Protein AF-A0A8D0F2Q9-F1 (afdb_monomer_lite)

Foldseek 3Di:
DVLVVQQVCCVVVVDVDHRAADDCVQQWDADPNDTEGDPPDPDDDDDPVVVCVNCVVHNHDDDHDDDDPDPPPDPDPDDDDDDDDDDD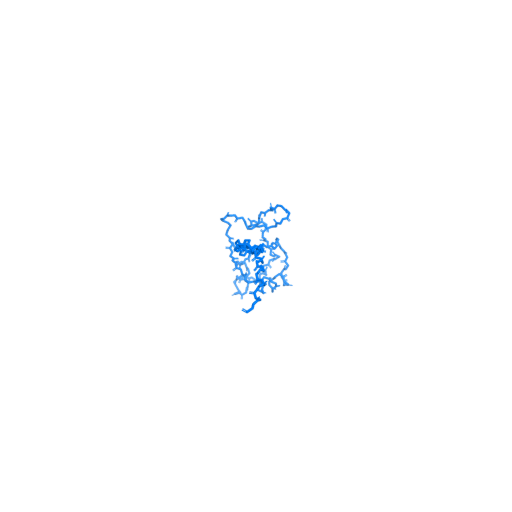DDD

InterPro domains:
  IPR006615 Peptidase C19, ubiquitin-specific peptidase, DUSP domain [PF06337] (1-66)
  IPR006615 Peptidase C19, ubiquitin-specific peptidase, DUSP domain [PS51283] (1-70)
  IPR006615 Peptidase C19, ubiquitin-specific peptidase, DUSP domain [SM00695] (1-73)
  IPR035927 DUSP-like superfamily [G3DSA:3.30.2230.10] (1-86)
  IPR035927 DUSP-like superfamily [SSF143791] (1-67)

pLDDT: mean 82.35, std 18.38, range [40.91, 97.5]

Sequence (91 aa):
MQWFREWEGFVKGKDSDPPGPIDNAKIAVTKCGNAVLRQGADSGQISEGTWNFLQSIYGGGPEIVLRPPVPPVEPDILQTEEKIELETHGL

Organism: NCBI:txid311401

Secondary structure (DSSP, 8-state):
-HHHHHHHHHHTTS-SSPP-SEE-TTTEEEETTEEEEPTT-S-----HHHHHHHHHHH-EE-----PPPPPP-------------------

Structure (mmCIF, N/CA/C/O backbone):
data_AF-A0A8D0F2Q9-F1
#
_entry.id   AF-A0A8D0F2Q9-F1
#
loop_
_atom_site.group_PDB
_atom_site.id
_atom_site.type_symbol
_atom_site.label_atom_id
_atom_site.label_alt_id
_atom_site.label_comp_id
_atom_site.label_asym_id
_atom_site.label_entity_id
_atom_site.label_seq_id
_atom_site.pdbx_PDB_ins_code
_atom_site.Cartn_x
_atom_site.Cartn_y
_atom_site.Cartn_z
_atom_site.occupancy
_atom_site.B_iso_or_equiv
_atom_site.auth_seq_id
_atom_site.auth_comp_id
_atom_site.auth_asym_id
_atom_site.auth_atom_id
_atom_site.pdbx_PDB_model_num
ATOM 1 N N . MET A 1 1 ? -1.323 8.069 -2.340 1.00 88.44 1 MET A N 1
ATOM 2 C CA . MET A 1 1 ? -1.462 7.228 -1.140 1.00 88.44 1 MET A CA 1
ATOM 3 C C . MET A 1 1 ? -2.935 7.082 -0.779 1.00 88.44 1 MET A C 1
ATOM 5 O O . MET A 1 1 ? -3.333 7.458 0.312 1.00 88.44 1 MET A O 1
ATOM 9 N N . GLN A 1 2 ? -3.771 6.582 -1.696 1.00 91.00 2 GLN A N 1
ATOM 10 C CA . GLN A 1 2 ? -5.220 6.496 -1.465 1.00 91.00 2 GLN A CA 1
ATOM 11 C C . GLN A 1 2 ? -5.554 5.439 -0.406 1.00 91.00 2 GLN A C 1
ATOM 13 O O . GLN A 1 2 ? -6.048 5.786 0.661 1.00 91.00 2 GLN A O 1
ATOM 18 N N . TRP A 1 3 ? -5.178 4.185 -0.670 1.00 94.75 3 TRP A N 1
ATOM 19 C CA . TRP A 1 3 ? -5.461 3.047 0.208 1.00 94.75 3 TRP A CA 1
ATOM 20 C C . TRP A 1 3 ? -4.995 3.276 1.652 1.00 94.75 3 TRP A C 1
ATOM 22 O O . TRP A 1 3 ? -5.716 3.012 2.606 1.00 94.75 3 TRP A O 1
ATOM 32 N N . PHE A 1 4 ? -3.804 3.858 1.825 1.00 94.00 4 PHE A N 1
ATOM 33 C CA . PHE A 1 4 ? -3.270 4.150 3.155 1.00 94.00 4 PHE A CA 1
ATOM 34 C C . PHE A 1 4 ? -4.103 5.186 3.927 1.00 94.00 4 PHE A C 1
ATOM 36 O O . PHE A 1 4 ? -4.226 5.081 5.142 1.00 94.00 4 PHE A O 1
ATOM 43 N N . ARG A 1 5 ? -4.691 6.181 3.246 1.00 94.50 5 ARG A N 1
ATOM 44 C CA . ARG A 1 5 ? -5.566 7.176 3.892 1.00 94.50 5 ARG A CA 1
ATOM 45 C C . ARG A 1 5 ? -6.895 6.560 4.321 1.00 94.50 5 ARG A C 1
ATOM 47 O O . ARG A 1 5 ? -7.387 6.905 5.387 1.00 94.50 5 ARG A O 1
ATOM 54 N N . GLU A 1 6 ? -7.440 5.651 3.517 1.00 95.50 6 GLU A N 1
ATOM 55 C CA . GLU A 1 6 ? -8.646 4.883 3.859 1.00 95.50 6 GLU A CA 1
ATOM 56 C C . GLU A 1 6 ? -8.380 3.983 5.073 1.00 95.50 6 GLU A C 1
ATOM 58 O O . GLU A 1 6 ? -9.124 4.016 6.051 1.00 95.50 6 GLU A O 1
ATOM 63 N N . TRP A 1 7 ? -7.249 3.269 5.074 1.00 96.00 7 TRP A N 1
ATOM 64 C CA . TRP A 1 7 ? -6.792 2.498 6.230 1.00 96.00 7 TRP A CA 1
ATOM 65 C C . TRP A 1 7 ? -6.653 3.367 7.482 1.00 96.00 7 TRP A C 1
ATOM 67 O O . TRP A 1 7 ? -7.158 3.009 8.544 1.00 96.00 7 TRP A O 1
ATOM 77 N N . GLU A 1 8 ? -5.997 4.522 7.360 1.00 95.69 8 GLU A N 1
ATOM 78 C CA . GLU A 1 8 ? -5.793 5.447 8.472 1.00 95.69 8 GLU A CA 1
ATOM 79 C C . GLU A 1 8 ? -7.126 5.984 9.026 1.00 95.69 8 GLU A C 1
ATOM 81 O O . GLU A 1 8 ? -7.269 6.155 10.239 1.00 95.69 8 GLU A O 1
ATOM 86 N N . GLY A 1 9 ? -8.104 6.242 8.157 1.00 97.06 9 GLY A N 1
ATOM 87 C CA . GLY A 1 9 ? -9.457 6.644 8.534 1.00 97.06 9 GLY A CA 1
ATOM 88 C C . GLY A 1 9 ? -10.190 5.560 9.322 1.00 97.06 9 GLY A C 1
ATOM 89 O O . GLY A 1 9 ? -10.697 5.838 10.414 1.00 97.06 9 GLY A O 1
ATOM 90 N N . PHE A 1 10 ? -10.143 4.319 8.834 1.00 97.31 10 PHE A N 1
ATOM 91 C CA . PHE A 1 10 ? -10.726 3.152 9.494 1.00 97.31 10 PHE A CA 1
ATOM 92 C C . PHE A 1 10 ? -10.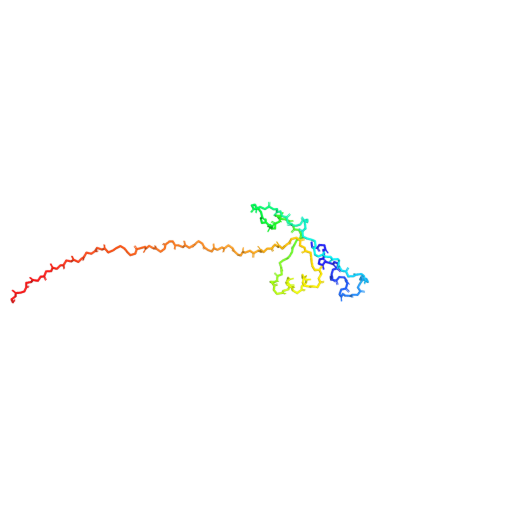122 2.901 10.882 1.00 97.31 10 PHE A C 1
ATOM 94 O O . PHE A 1 10 ? -10.842 2.851 11.879 1.00 97.31 10 PHE A O 1
ATOM 101 N N . VAL A 1 11 ? -8.790 2.827 10.998 1.00 96.25 11 VAL A N 1
ATOM 102 C CA . VAL A 1 11 ? -8.136 2.554 12.296 1.00 96.25 11 VAL A CA 1
ATOM 103 C C . VAL A 1 11 ? -8.317 3.689 13.308 1.00 96.25 11 VAL A C 1
ATOM 105 O O . VAL A 1 11 ? -8.201 3.463 14.511 1.00 96.25 11 VAL A O 1
ATOM 108 N N . LYS A 1 12 ? -8.611 4.910 12.842 1.00 97.00 12 LYS A N 1
ATOM 109 C CA . LYS A 1 12 ? -8.940 6.064 13.694 1.00 97.00 12 LYS A CA 1
ATOM 110 C C . LYS A 1 12 ? -10.437 6.186 13.999 1.00 97.00 12 LYS A C 1
ATOM 112 O O . LYS A 1 12 ? -10.820 7.136 14.678 1.00 97.00 12 LYS A O 1
ATOM 117 N N . GLY A 1 13 ? -11.273 5.276 13.498 1.00 95.62 13 GLY A N 1
ATOM 118 C CA . GLY A 1 13 ? -12.725 5.301 13.684 1.00 95.62 13 GLY A CA 1
ATOM 119 C C . GLY A 1 13 ? -13.433 6.453 12.964 1.00 95.62 13 GLY A C 1
ATOM 120 O O . GLY A 1 13 ? -14.545 6.809 13.343 1.00 95.62 13 GLY A O 1
ATOM 121 N N . LYS A 1 14 ? -12.790 7.070 11.962 1.00 96.88 14 LYS A N 1
ATOM 122 C CA . LYS A 1 14 ? -13.424 8.084 11.102 1.00 96.88 14 LYS A CA 1
ATOM 123 C C . LYS A 1 14 ? -14.344 7.437 10.075 1.00 96.88 14 LYS A C 1
ATOM 125 O O . LYS A 1 14 ? -15.419 7.963 9.808 1.00 96.88 14 LYS A O 1
ATOM 130 N N . ASP A 1 15 ? -13.907 6.301 9.547 1.00 94.88 15 ASP A N 1
ATOM 131 C CA . ASP A 1 15 ? -14.625 5.493 8.572 1.00 94.88 15 ASP A CA 1
ATOM 132 C C . ASP A 1 15 ? -15.012 4.160 9.224 1.00 94.88 15 ASP A C 1
ATOM 134 O O . ASP A 1 15 ? -14.247 3.601 10.012 1.00 94.88 15 ASP A O 1
ATOM 138 N N . SER A 1 16 ? -16.226 3.676 8.947 1.00 91.69 16 SER A N 1
ATOM 139 C CA . SER A 1 16 ? -16.730 2.416 9.523 1.00 91.69 16 SER A CA 1
ATOM 140 C C . SER A 1 16 ? -16.287 1.188 8.730 1.00 91.69 16 SER A C 1
ATOM 142 O O . SER A 1 16 ? -16.156 0.105 9.298 1.00 91.69 16 SER A O 1
ATOM 144 N N . ASP A 1 17 ? -16.045 1.363 7.433 1.00 95.19 17 ASP A N 1
ATOM 145 C CA . ASP A 1 17 ? -15.653 0.281 6.540 1.00 95.19 17 ASP A CA 1
ATOM 146 C C . ASP A 1 17 ? -14.125 0.125 6.519 1.00 95.19 17 ASP A C 1
ATOM 148 O O . ASP A 1 17 ? -13.406 1.128 6.444 1.00 95.19 17 ASP A O 1
ATOM 152 N N . PRO A 1 18 ? -13.598 -1.112 6.576 1.00 94.88 18 PRO A N 1
ATOM 153 C CA . PRO A 1 18 ? -12.171 -1.343 6.416 1.00 94.88 18 PRO A CA 1
ATOM 154 C C . PRO A 1 18 ? -11.717 -0.962 5.001 1.00 94.88 18 PRO A C 1
ATOM 156 O O . PRO A 1 18 ? -12.501 -1.073 4.050 1.00 94.88 18 PRO A O 1
ATOM 159 N N . PRO A 1 19 ? -10.439 -0.580 4.817 1.00 93.19 19 PRO A N 1
ATOM 160 C CA . PRO A 1 19 ? -9.891 -0.463 3.475 1.00 93.19 19 PRO A CA 1
ATOM 161 C C . PRO A 1 19 ? -9.992 -1.842 2.808 1.00 93.19 19 PRO A C 1
ATOM 163 O O . PRO A 1 19 ? -9.730 -2.870 3.438 1.00 93.19 19 PRO A O 1
ATOM 166 N N . GLY A 1 20 ? -10.402 -1.882 1.541 1.00 95.19 20 GLY A N 1
ATOM 167 C CA . GLY A 1 20 ? -10.406 -3.124 0.766 1.00 95.19 20 GLY A CA 1
ATOM 168 C C . GLY A 1 20 ? -8.987 -3.685 0.563 1.00 95.19 20 GLY A C 1
ATOM 169 O O . GLY A 1 20 ? -8.037 -3.267 1.230 1.00 95.19 20 GLY A O 1
ATOM 170 N N . PRO A 1 21 ? -8.784 -4.606 -0.390 1.00 97.12 21 PRO A N 1
ATOM 171 C CA . PRO A 1 21 ? -7.442 -5.075 -0.724 1.00 97.12 21 PRO A CA 1
ATOM 172 C C . PRO A 1 21 ? -6.499 -3.934 -1.121 1.00 97.12 21 PRO A C 1
ATOM 174 O O . PRO A 1 21 ? -6.937 -2.943 -1.708 1.00 97.12 21 PRO A O 1
ATOM 177 N N . ILE A 1 22 ? -5.203 -4.075 -0.823 1.00 96.62 22 ILE A N 1
ATOM 178 C CA . ILE A 1 22 ? -4.191 -3.082 -1.210 1.00 96.62 22 ILE A CA 1
ATOM 179 C C . ILE A 1 22 ? -4.191 -2.941 -2.737 1.00 96.62 22 ILE A C 1
ATOM 181 O O . ILE A 1 22 ? -3.935 -3.914 -3.445 1.00 96.62 22 ILE A O 1
ATOM 185 N N . ASP A 1 23 ? -4.444 -1.732 -3.244 1.00 93.62 23 ASP A N 1
ATOM 186 C CA . ASP A 1 23 ? -4.409 -1.424 -4.679 1.00 93.62 23 ASP A CA 1
ATOM 187 C C . ASP A 1 23 ? -3.235 -0.496 -5.014 1.00 93.62 23 ASP A C 1
ATOM 189 O O . ASP A 1 23 ? -3.277 0.720 -4.797 1.00 93.62 23 ASP A O 1
ATOM 193 N N . ASN A 1 24 ? -2.191 -1.084 -5.600 1.00 94.62 24 ASN A N 1
ATOM 194 C CA . ASN A 1 24 ? -1.027 -0.358 -6.098 1.00 94.62 24 ASN A CA 1
ATOM 195 C C . ASN A 1 24 ? -1.053 -0.147 -7.622 1.00 94.62 24 ASN A C 1
ATOM 197 O O . ASN A 1 24 ? -0.081 0.369 -8.178 1.00 94.62 24 ASN A O 1
ATOM 201 N N . ALA A 1 25 ? -2.134 -0.488 -8.332 1.00 90.62 25 ALA A N 1
ATOM 202 C CA . ALA A 1 25 ? -2.184 -0.422 -9.796 1.00 90.62 25 ALA A CA 1
ATOM 203 C C . ALA A 1 25 ? -1.944 0.998 -10.338 1.00 90.62 25 ALA A C 1
ATOM 205 O O . ALA A 1 25 ? -1.326 1.180 -11.387 1.00 90.62 25 ALA A O 1
ATOM 206 N N . LYS A 1 26 ? -2.381 2.027 -9.599 1.00 88.62 26 LYS A N 1
ATOM 207 C CA . LYS A 1 26 ? -2.194 3.440 -9.981 1.00 88.62 26 LYS A CA 1
ATOM 208 C C . LYS A 1 26 ? -0.755 3.933 -9.802 1.00 88.62 26 LYS A C 1
ATOM 210 O O . LYS A 1 26 ? -0.353 4.876 -10.485 1.00 88.62 26 LYS A O 1
ATOM 215 N N . ILE A 1 27 ? 0.005 3.314 -8.896 1.00 92.31 27 ILE A N 1
ATOM 216 C CA . ILE A 1 27 ? 1.384 3.709 -8.572 1.00 92.31 27 ILE A CA 1
ATOM 217 C C . ILE A 1 27 ? 2.430 2.761 -9.164 1.00 92.31 27 ILE A C 1
ATOM 219 O O . ILE A 1 27 ? 3.606 3.104 -9.184 1.00 92.31 27 ILE A O 1
ATOM 223 N N . ALA A 1 28 ? 2.022 1.602 -9.675 1.00 93.12 28 ALA A N 1
ATOM 224 C CA . ALA A 1 28 ? 2.895 0.658 -10.350 1.00 93.12 28 ALA A CA 1
ATOM 225 C C . ALA A 1 28 ? 3.015 0.963 -11.851 1.00 93.12 28 ALA A C 1
ATOM 227 O O . ALA A 1 28 ? 2.081 1.429 -12.512 1.00 93.12 28 ALA A O 1
ATOM 228 N N . VAL A 1 29 ? 4.176 0.642 -12.410 1.00 92.50 29 VAL A N 1
ATOM 229 C CA . VAL A 1 29 ? 4.370 0.395 -13.840 1.00 92.50 29 VAL A CA 1
ATOM 230 C C . VAL A 1 29 ? 5.093 -0.935 -14.006 1.00 92.50 29 VAL A C 1
ATOM 232 O O . VAL A 1 29 ? 5.987 -1.268 -13.231 1.00 92.50 29 VAL A O 1
ATOM 235 N N . THR A 1 30 ? 4.710 -1.717 -15.009 1.00 91.75 30 THR A N 1
ATOM 236 C CA . THR A 1 30 ? 5.378 -2.989 -15.298 1.00 91.75 30 THR A CA 1
ATOM 237 C C . THR A 1 30 ? 6.604 -2.733 -16.167 1.00 91.75 30 THR A C 1
ATOM 239 O O . THR A 1 30 ? 6.487 -2.211 -17.275 1.00 91.75 30 THR A O 1
ATOM 242 N N . LYS A 1 31 ? 7.787 -3.124 -15.688 1.00 87.50 31 LYS A N 1
ATOM 243 C CA . LYS A 1 31 ? 9.054 -3.060 -16.425 1.00 87.50 31 LYS A CA 1
ATOM 244 C C . LYS A 1 31 ? 9.714 -4.436 -16.416 1.00 87.50 31 LYS A C 1
ATOM 246 O O . LYS A 1 31 ? 10.030 -4.966 -15.355 1.00 87.50 31 LYS A O 1
ATOM 251 N N . CYS A 1 32 ? 9.910 -5.022 -17.597 1.00 85.19 32 CYS A N 1
ATOM 252 C CA . CYS A 1 32 ? 10.499 -6.360 -17.758 1.00 85.19 32 CYS A CA 1
ATOM 253 C C . CYS A 1 32 ? 9.829 -7.434 -16.872 1.00 85.19 32 CYS A C 1
ATOM 255 O O . CYS A 1 32 ? 10.516 -8.214 -16.221 1.00 85.19 32 CYS A O 1
ATOM 257 N N . GLY A 1 33 ? 8.494 -7.424 -16.785 1.00 83.69 33 GLY A N 1
ATOM 258 C CA . GLY A 1 33 ? 7.727 -8.375 -15.966 1.00 83.69 33 GLY A CA 1
ATOM 259 C C . GLY A 1 33 ? 7.688 -8.077 -14.462 1.00 83.69 33 GLY A C 1
ATOM 260 O O . GLY A 1 33 ? 6.971 -8.759 -13.743 1.00 83.69 33 GLY A O 1
ATOM 261 N N . ASN A 1 34 ? 8.389 -7.042 -13.987 1.00 86.50 34 ASN A N 1
ATOM 262 C CA . ASN A 1 34 ? 8.397 -6.640 -12.580 1.00 86.50 34 ASN A CA 1
ATOM 263 C C . ASN A 1 34 ? 7.601 -5.347 -12.376 1.00 86.50 34 ASN A C 1
ATOM 265 O O . ASN A 1 34 ? 7.699 -4.420 -13.185 1.00 86.50 34 ASN A O 1
ATOM 269 N N . ALA A 1 35 ? 6.833 -5.264 -11.291 1.00 90.81 35 ALA A N 1
ATOM 270 C CA . ALA A 1 35 ? 6.199 -4.017 -10.883 1.00 90.81 35 ALA A CA 1
ATOM 271 C C . ALA A 1 35 ? 7.250 -3.085 -10.263 1.00 90.81 35 ALA A C 1
ATOM 273 O O . ALA A 1 35 ? 7.943 -3.444 -9.314 1.00 90.81 35 ALA A O 1
ATOM 274 N N . VAL A 1 36 ? 7.378 -1.882 -10.815 1.00 92.44 36 VAL A N 1
ATOM 275 C CA . VAL A 1 36 ? 8.244 -0.823 -10.289 1.00 92.44 36 VAL A CA 1
ATOM 276 C C . VAL A 1 36 ? 7.419 0.427 -10.013 1.00 92.44 36 VAL A C 1
ATOM 278 O O . VAL A 1 36 ? 6.355 0.628 -10.600 1.00 92.44 36 VAL A O 1
ATOM 281 N N . LEU A 1 37 ? 7.903 1.277 -9.111 1.00 92.50 37 LEU A N 1
ATOM 282 C CA . LEU A 1 37 ? 7.207 2.507 -8.759 1.00 92.50 37 LEU A CA 1
ATOM 283 C C . LEU A 1 37 ? 7.181 3.478 -9.948 1.00 92.50 37 LEU A C 1
ATOM 285 O O . LEU A 1 37 ? 8.213 3.775 -10.554 1.00 92.50 37 LEU A O 1
ATOM 289 N N . ARG A 1 38 ? 5.999 4.004 -10.267 1.00 93.06 38 ARG A N 1
ATOM 290 C CA . ARG A 1 38 ? 5.818 5.070 -11.252 1.00 93.06 38 ARG A CA 1
ATOM 291 C C . ARG A 1 38 ? 6.462 6.355 -10.735 1.00 93.06 38 ARG A C 1
ATOM 293 O O . ARG A 1 38 ? 6.194 6.792 -9.618 1.00 93.06 38 ARG A O 1
ATOM 300 N N . GLN A 1 39 ? 7.265 6.999 -11.576 1.00 90.50 39 GLN A N 1
ATOM 301 C CA . GLN A 1 39 ? 7.863 8.289 -11.245 1.00 90.50 39 GLN A CA 1
ATOM 302 C C . GLN A 1 39 ? 6.776 9.332 -10.936 1.00 90.50 39 GLN A C 1
ATOM 304 O O . GLN A 1 39 ? 5.805 9.461 -11.679 1.00 90.50 39 GLN A O 1
ATOM 309 N N . GLY A 1 40 ? 6.937 10.059 -9.827 1.00 90.25 40 GLY A N 1
ATOM 310 C CA . GLY A 1 40 ? 5.973 11.070 -9.382 1.00 90.25 40 GLY A CA 1
ATOM 311 C C . GLY A 1 40 ? 4.662 10.506 -8.822 1.00 90.25 40 GLY A C 1
ATOM 312 O O . GLY A 1 40 ? 3.728 11.272 -8.596 1.00 90.25 40 GLY A O 1
ATOM 313 N N . ALA A 1 41 ? 4.562 9.191 -8.597 1.00 91.81 41 ALA A N 1
ATOM 314 C CA . ALA A 1 41 ? 3.405 8.613 -7.928 1.00 91.81 41 ALA A CA 1
ATOM 315 C C . ALA A 1 41 ? 3.264 9.144 -6.498 1.00 91.81 41 ALA A C 1
ATOM 317 O O . ALA A 1 41 ? 4.229 9.149 -5.732 1.00 91.81 41 ALA A O 1
ATOM 318 N N . ASP A 1 42 ? 2.033 9.493 -6.118 1.00 92.62 42 ASP A N 1
ATOM 319 C CA . ASP A 1 42 ? 1.665 9.732 -4.723 1.00 92.62 42 ASP A CA 1
ATOM 320 C C . ASP A 1 42 ? 1.736 8.392 -3.972 1.00 92.62 42 ASP A C 1
ATOM 322 O O . ASP A 1 42 ? 0.778 7.614 -3.935 1.00 92.62 42 ASP A O 1
ATOM 326 N N . SER A 1 43 ? 2.913 8.103 -3.430 1.00 91.81 43 SER A N 1
ATOM 327 C CA . SER A 1 43 ? 3.281 6.865 -2.751 1.00 91.81 43 SER A CA 1
ATOM 328 C C . SER A 1 43 ? 4.187 7.185 -1.560 1.00 91.81 43 SER A C 1
ATOM 330 O O . SER A 1 43 ? 4.749 8.275 -1.470 1.00 91.81 43 SER A O 1
ATOM 332 N N . GLY A 1 44 ? 4.328 6.245 -0.634 1.00 91.06 44 GLY A N 1
ATOM 333 C CA . GLY A 1 44 ? 5.227 6.361 0.504 1.00 91.06 44 GLY A CA 1
ATOM 334 C C . GLY A 1 44 ? 5.814 5.003 0.823 1.00 91.06 44 GLY A C 1
ATOM 335 O O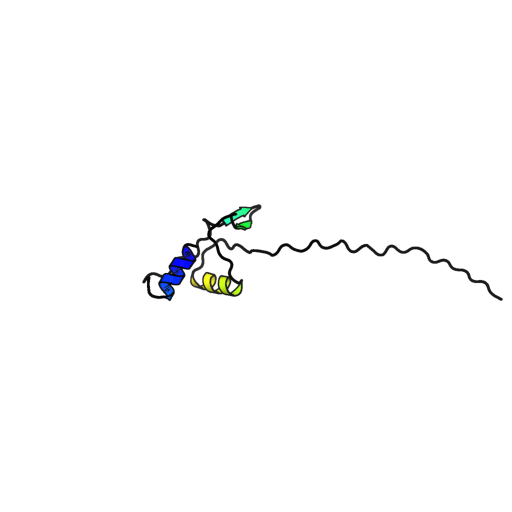 . GLY A 1 44 ? 5.173 3.970 0.628 1.00 91.06 44 GLY A O 1
ATOM 336 N N . GLN A 1 45 ? 7.063 5.026 1.264 1.00 92.06 45 GLN A N 1
ATOM 337 C CA . GLN A 1 45 ? 7.812 3.824 1.570 1.00 92.06 45 GLN A CA 1
ATOM 338 C C . GLN A 1 45 ? 7.476 3.343 2.978 1.00 92.06 45 GLN A C 1
ATOM 340 O O . GLN A 1 45 ? 7.416 4.129 3.923 1.00 92.06 45 GLN A O 1
ATOM 345 N N . ILE A 1 46 ? 7.301 2.035 3.108 1.00 91.94 46 ILE A N 1
ATOM 346 C CA . ILE A 1 46 ? 7.159 1.350 4.387 1.00 91.94 46 ILE A CA 1
ATOM 347 C C . ILE A 1 46 ? 8.202 0.240 4.480 1.00 91.94 46 ILE A C 1
ATOM 349 O O . ILE A 1 46 ? 8.781 -0.168 3.472 1.00 91.94 46 ILE A O 1
ATOM 353 N N . SER A 1 47 ? 8.464 -0.223 5.700 1.00 93.12 47 SER A N 1
ATOM 354 C CA . SER A 1 47 ? 9.333 -1.379 5.906 1.00 93.12 47 SER A CA 1
ATOM 355 C C . SER A 1 47 ? 8.687 -2.656 5.362 1.00 93.12 47 SER A C 1
ATOM 357 O O . SER A 1 47 ? 7.460 -2.761 5.305 1.00 93.12 47 SER A O 1
ATOM 359 N N . GLU A 1 48 ? 9.511 -3.648 5.031 1.00 93.75 48 GLU A N 1
ATOM 360 C CA . GLU A 1 48 ? 9.050 -4.983 4.633 1.00 93.75 48 GLU A CA 1
ATOM 361 C C . GLU A 1 48 ? 8.139 -5.615 5.699 1.00 93.75 48 GLU A C 1
ATOM 363 O O . GLU A 1 48 ? 7.079 -6.143 5.377 1.00 93.75 48 GLU A O 1
ATOM 368 N N . GLY A 1 49 ? 8.487 -5.488 6.985 1.00 95.94 49 GLY A N 1
ATOM 369 C CA . GLY A 1 49 ? 7.654 -6.000 8.077 1.00 95.94 49 GLY A CA 1
ATOM 370 C C . GLY A 1 49 ? 6.264 -5.357 8.115 1.00 95.94 49 GLY A C 1
ATOM 371 O O . GLY A 1 49 ? 5.263 -6.048 8.296 1.00 95.94 49 GLY A O 1
ATOM 372 N N . THR A 1 50 ? 6.183 -4.042 7.889 1.00 95.19 50 THR A N 1
ATOM 373 C CA . THR A 1 50 ? 4.902 -3.321 7.803 1.00 95.19 50 THR A CA 1
ATOM 374 C C . THR A 1 50 ? 4.098 -3.748 6.579 1.00 95.19 50 THR A C 1
ATOM 376 O O . THR A 1 50 ? 2.887 -3.931 6.683 1.00 95.19 50 THR A O 1
ATOM 379 N N . TRP A 1 51 ? 4.759 -3.921 5.433 1.00 94.50 51 TRP A N 1
ATOM 380 C CA . TRP A 1 51 ? 4.122 -4.406 4.213 1.00 94.50 51 TRP A CA 1
ATOM 381 C C . TRP A 1 51 ? 3.518 -5.797 4.414 1.00 94.50 51 TRP A C 1
ATOM 383 O O . TRP A 1 51 ? 2.318 -5.965 4.212 1.00 94.50 51 TRP A O 1
ATOM 393 N N . ASN A 1 52 ? 4.308 -6.750 4.913 1.00 95.94 52 ASN A N 1
ATOM 394 C CA . ASN A 1 52 ? 3.860 -8.116 5.181 1.00 95.94 52 ASN A CA 1
ATOM 395 C C . ASN A 1 52 ? 2.686 -8.148 6.164 1.00 95.94 52 ASN A C 1
ATOM 397 O O . ASN A 1 52 ? 1.723 -8.881 5.952 1.00 95.94 52 ASN A O 1
ATOM 401 N N . PHE A 1 53 ? 2.726 -7.320 7.213 1.00 96.25 53 PHE A N 1
ATOM 402 C CA . PHE A 1 53 ? 1.619 -7.205 8.158 1.00 96.25 53 PHE A CA 1
ATOM 403 C C . PHE A 1 53 ? 0.328 -6.744 7.466 1.00 96.25 53 PHE A C 1
ATOM 405 O O . PHE A 1 53 ? -0.690 -7.430 7.553 1.00 96.25 53 PHE A O 1
ATOM 412 N N . LEU A 1 54 ? 0.366 -5.626 6.734 1.00 95.94 54 LEU A N 1
ATOM 413 C CA . LEU A 1 54 ? -0.814 -5.085 6.052 1.00 95.94 54 LEU A CA 1
ATOM 414 C C . LEU A 1 54 ? -1.329 -6.041 4.967 1.00 95.94 54 LEU A C 1
ATOM 416 O O . LEU A 1 54 ? -2.528 -6.303 4.896 1.00 95.94 54 LEU A O 1
ATOM 420 N N . GLN A 1 55 ? -0.434 -6.612 4.162 1.00 95.88 55 GLN A N 1
ATOM 421 C CA . GLN A 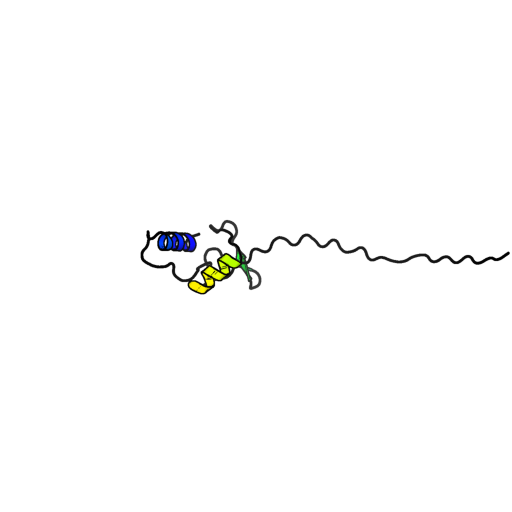1 55 ? -0.791 -7.554 3.106 1.00 95.88 55 GLN A CA 1
ATOM 422 C C . GLN A 1 55 ? -1.370 -8.859 3.669 1.00 95.88 55 GLN A C 1
ATOM 424 O O . GLN A 1 55 ? -2.279 -9.419 3.065 1.00 95.88 55 GLN A O 1
ATOM 429 N N . SER A 1 56 ? -0.919 -9.329 4.837 1.00 97.50 56 SER A N 1
ATOM 430 C CA . SER A 1 56 ? -1.480 -10.536 5.466 1.00 97.50 56 SER A CA 1
ATOM 431 C C . SER A 1 56 ? -2.939 -10.373 5.907 1.00 97.50 56 SER A C 1
ATOM 433 O O . SER A 1 56 ? -3.680 -11.352 5.943 1.00 97.50 56 SER A O 1
ATOM 435 N N . ILE A 1 57 ? -3.354 -9.140 6.218 1.00 97.00 57 ILE A N 1
ATOM 436 C CA . ILE A 1 57 ? -4.712 -8.811 6.668 1.00 97.00 57 ILE A CA 1
ATOM 437 C C . ILE A 1 57 ? -5.608 -8.484 5.474 1.00 97.00 57 ILE A C 1
ATOM 439 O O . ILE A 1 57 ? -6.715 -9.004 5.369 1.00 97.00 57 ILE A O 1
ATOM 443 N N . TYR A 1 58 ? -5.136 -7.606 4.586 1.00 96.50 58 TYR A N 1
ATOM 444 C CA . TYR A 1 58 ? -5.962 -7.017 3.529 1.00 96.50 58 TYR A CA 1
ATOM 445 C C . TYR A 1 58 ? -5.727 -7.650 2.149 1.00 96.50 58 TYR A C 1
ATOM 447 O O . TYR A 1 58 ? -6.575 -7.539 1.267 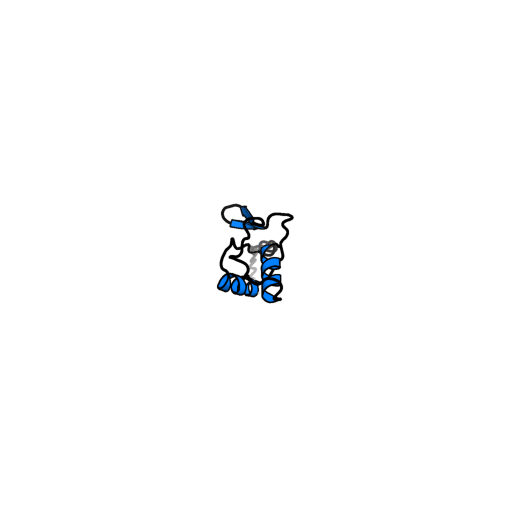1.00 96.50 58 TYR A O 1
ATOM 455 N N . GLY A 1 59 ? -4.604 -8.338 1.936 1.00 96.06 59 GLY A N 1
ATOM 456 C CA . GLY A 1 59 ? -4.219 -8.872 0.629 1.00 96.06 59 GLY A CA 1
ATOM 457 C C . GLY A 1 59 ? -3.963 -7.775 -0.410 1.00 96.06 59 GLY A C 1
ATOM 458 O O . GLY A 1 59 ? -3.654 -6.631 -0.076 1.00 96.06 59 GLY A O 1
ATOM 459 N N . GLY A 1 60 ? -4.107 -8.124 -1.690 1.00 94.00 60 GLY A N 1
ATOM 460 C CA . GLY A 1 60 ? -3.965 -7.192 -2.814 1.00 94.00 60 GLY A CA 1
ATOM 461 C C . GLY A 1 60 ? -2.557 -7.138 -3.421 1.00 94.00 60 GLY A C 1
ATOM 462 O O . GLY A 1 60 ? -1.764 -8.071 -3.283 1.00 94.00 60 GLY A O 1
ATOM 463 N N . GLY A 1 61 ? -2.261 -6.059 -4.147 1.00 88.75 61 GLY A N 1
ATOM 464 C CA . GLY A 1 61 ? -1.009 -5.857 -4.876 1.00 88.75 61 GLY A CA 1
ATOM 465 C C . GLY A 1 61 ? -1.117 -4.825 -6.014 1.00 88.75 61 GLY A C 1
ATOM 466 O O . GLY A 1 61 ? -2.092 -4.074 -6.089 1.00 88.75 61 GLY A O 1
ATOM 467 N N . PRO A 1 62 ? -0.121 -4.765 -6.921 1.00 91.19 62 PRO A N 1
ATOM 468 C CA . PRO A 1 62 ? 1.146 -5.505 -6.892 1.00 91.19 62 PRO A CA 1
ATOM 469 C C . PRO A 1 62 ? 2.090 -5.050 -5.768 1.00 91.19 62 PRO A C 1
ATOM 471 O O . PRO A 1 62 ? 2.025 -3.911 -5.301 1.00 91.19 62 PRO A O 1
ATOM 474 N N . GLU A 1 63 ? 2.994 -5.939 -5.360 1.00 91.50 63 GLU A N 1
ATOM 475 C CA . GLU A 1 63 ? 4.127 -5.582 -4.504 1.00 91.50 63 GLU A CA 1
ATOM 476 C C . GLU A 1 63 ? 5.147 -4.752 -5.296 1.00 91.50 63 GLU A C 1
ATOM 478 O O . GLU A 1 63 ? 5.474 -5.074 -6.440 1.00 91.50 63 GLU A O 1
ATOM 483 N N . ILE A 1 64 ? 5.645 -3.675 -4.687 1.00 91.56 64 ILE A N 1
ATOM 484 C CA . ILE A 1 64 ? 6.681 -2.816 -5.265 1.00 91.56 64 ILE A CA 1
ATOM 485 C C . ILE A 1 64 ? 7.839 -2.744 -4.273 1.00 91.56 64 ILE A C 1
ATOM 487 O O . ILE A 1 64 ? 7.792 -1.990 -3.302 1.00 91.56 64 ILE A O 1
ATOM 491 N N . VAL A 1 65 ? 8.896 -3.513 -4.530 1.00 88.50 65 VAL A N 1
ATOM 492 C CA . VAL A 1 65 ? 10.097 -3.516 -3.686 1.00 88.50 65 VAL A CA 1
ATOM 493 C C . VAL A 1 65 ? 11.076 -2.452 -4.177 1.00 88.50 65 VAL A C 1
ATOM 495 O O . VAL A 1 65 ? 11.653 -2.558 -5.263 1.00 88.50 65 VAL A O 1
ATOM 498 N N . LEU A 1 66 ? 11.295 -1.422 -3.359 1.00 84.94 66 LEU A N 1
ATOM 499 C CA . LEU A 1 66 ? 12.331 -0.422 -3.598 1.00 84.94 66 LEU A CA 1
ATOM 500 C C . LEU A 1 66 ? 13.678 -0.983 -3.137 1.00 84.94 66 LEU A C 1
ATOM 502 O O . LEU A 1 66 ? 14.019 -0.926 -1.957 1.00 84.94 66 LEU A O 1
ATOM 506 N N . ARG A 1 67 ? 14.447 -1.551 -4.069 1.00 78.81 67 ARG A N 1
ATOM 507 C CA . ARG A 1 67 ? 15.829 -1.949 -3.783 1.00 78.81 67 ARG A CA 1
ATOM 508 C C . ARG A 1 67 ? 16.741 -0.718 -3.820 1.00 78.81 67 ARG A C 1
ATOM 510 O O . ARG A 1 67 ? 16.672 0.033 -4.796 1.00 78.81 67 ARG A O 1
ATOM 517 N N . PRO A 1 68 ? 17.603 -0.514 -2.806 1.00 73.44 68 PRO A N 1
ATOM 518 C CA . PRO A 1 68 ? 18.673 0.469 -2.895 1.00 73.44 68 PRO A CA 1
ATOM 519 C C . PRO A 1 68 ? 19.520 0.211 -4.150 1.00 73.44 68 PRO A C 1
ATOM 521 O O . PRO A 1 68 ? 19.669 -0.952 -4.546 1.00 73.44 68 PRO A O 1
ATOM 524 N N . PRO A 1 69 ? 20.098 1.252 -4.774 1.00 66.06 69 PRO A N 1
ATOM 525 C CA . PRO A 1 69 ? 21.111 1.048 -5.796 1.00 66.06 69 PRO A CA 1
ATOM 526 C C . PRO A 1 69 ? 22.231 0.200 -5.193 1.00 66.06 69 PRO A C 1
ATOM 528 O O . PRO A 1 69 ? 22.792 0.564 -4.159 1.00 66.06 69 PRO A O 1
ATOM 531 N N . VAL A 1 70 ? 22.536 -0.940 -5.812 1.00 64.75 70 VAL A N 1
ATOM 532 C CA . VAL A 1 70 ? 23.738 -1.694 -5.450 1.00 64.75 70 VAL A CA 1
ATOM 533 C C . VAL A 1 70 ? 24.918 -0.797 -5.830 1.00 64.75 70 VAL A C 1
ATOM 535 O O . VAL A 1 70 ? 24.962 -0.355 -6.985 1.00 64.75 70 VAL A O 1
ATOM 538 N N . PRO A 1 71 ? 25.829 -0.458 -4.899 1.00 66.12 71 PRO A N 1
ATOM 539 C CA . PRO A 1 71 ? 27.044 0.246 -5.279 1.00 66.12 71 PRO A CA 1
ATOM 540 C C . PRO A 1 71 ? 27.757 -0.585 -6.354 1.00 66.12 71 PRO A C 1
ATOM 542 O O . PRO A 1 71 ? 27.729 -1.816 -6.271 1.00 66.12 71 PRO A O 1
ATOM 545 N N . PRO A 1 72 ? 28.338 0.040 -7.392 1.00 63.53 72 PRO A N 1
ATOM 546 C CA . PRO A 1 72 ? 29.101 -0.706 -8.379 1.00 63.53 72 PRO A CA 1
ATOM 547 C C . PRO A 1 72 ? 30.160 -1.524 -7.639 1.00 63.53 72 PRO A C 1
ATOM 549 O O . PRO A 1 72 ? 30.959 -0.970 -6.888 1.00 63.53 72 PRO A O 1
ATOM 552 N N . VAL A 1 73 ? 30.110 -2.847 -7.806 1.00 55.97 73 VAL A N 1
ATOM 553 C CA . VAL A 1 73 ? 31.186 -3.734 -7.370 1.00 55.97 73 VAL A CA 1
ATOM 554 C C . VAL A 1 73 ? 32.390 -3.315 -8.199 1.00 55.97 73 VAL A C 1
ATO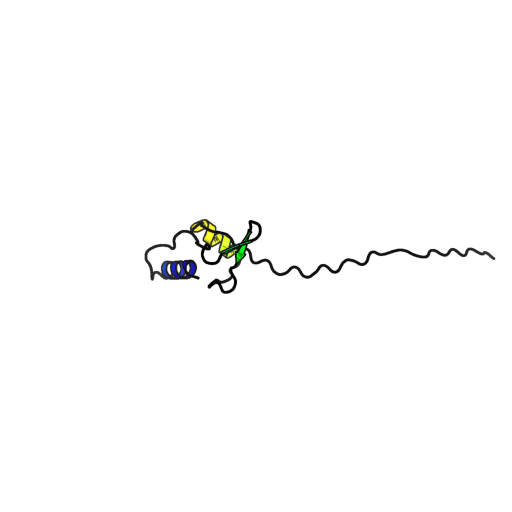M 556 O O . VAL A 1 73 ? 32.399 -3.518 -9.414 1.00 55.97 73 VAL A O 1
ATOM 559 N N . GLU A 1 74 ? 33.352 -2.642 -7.573 1.00 55.12 74 GLU A N 1
ATOM 560 C CA . GLU A 1 74 ? 34.653 -2.426 -8.192 1.00 55.12 74 GLU A CA 1
ATOM 561 C C . GLU A 1 74 ? 35.192 -3.815 -8.565 1.00 55.12 74 GLU A C 1
ATOM 563 O O . GLU A 1 74 ? 35.196 -4.703 -7.707 1.00 55.12 74 GLU A O 1
ATOM 568 N N . PRO A 1 75 ? 35.547 -4.073 -9.835 1.00 52.91 75 PRO A N 1
ATOM 569 C CA . PRO A 1 75 ? 36.130 -5.351 -10.195 1.00 52.91 75 PRO A CA 1
ATOM 570 C C . PRO A 1 75 ? 37.437 -5.496 -9.416 1.00 52.91 75 PRO A C 1
ATOM 572 O O . PRO A 1 75 ? 38.354 -4.693 -9.583 1.00 52.91 75 PRO A O 1
ATOM 575 N N . ASP A 1 76 ? 37.479 -6.510 -8.553 1.00 45.25 76 ASP A N 1
ATOM 576 C CA . ASP A 1 76 ? 38.682 -7.015 -7.902 1.00 45.25 76 ASP A CA 1
ATOM 577 C C . ASP A 1 76 ? 39.769 -7.155 -8.977 1.00 45.25 76 ASP A C 1
ATOM 579 O O . ASP A 1 76 ? 39.641 -7.950 -9.916 1.00 45.25 76 ASP A O 1
ATOM 583 N N . ILE A 1 77 ? 40.780 -6.281 -8.921 1.00 48.00 77 ILE A N 1
ATOM 584 C CA . ILE A 1 77 ? 41.939 -6.367 -9.803 1.00 48.00 77 ILE A CA 1
ATOM 585 C C . ILE A 1 77 ? 42.665 -7.640 -9.392 1.00 48.00 77 ILE A C 1
ATOM 587 O O . ILE A 1 77 ? 43.433 -7.655 -8.432 1.00 48.00 77 ILE A O 1
ATOM 591 N N . LEU A 1 78 ? 42.365 -8.696 -10.145 1.00 43.53 78 LEU A N 1
ATOM 592 C CA . LEU A 1 78 ? 43.083 -9.954 -10.216 1.00 43.53 78 LEU A CA 1
ATOM 593 C C . LEU A 1 78 ? 44.574 -9.721 -9.976 1.00 43.53 78 LEU A C 1
ATOM 595 O O . LEU A 1 78 ? 45.263 -9.097 -10.787 1.00 43.53 78 LEU A O 1
ATOM 599 N N . GLN A 1 79 ? 45.058 -10.269 -8.863 1.00 46.44 79 GLN A N 1
ATOM 600 C CA . GLN A 1 79 ? 46.466 -10.565 -8.663 1.00 46.44 79 GLN A CA 1
ATOM 601 C C . GLN A 1 79 ? 46.963 -11.327 -9.899 1.00 46.44 79 GLN A C 1
ATOM 603 O O . GLN A 1 79 ? 46.602 -12.481 -10.112 1.00 46.44 79 GLN A O 1
ATOM 608 N N . THR A 1 80 ? 47.752 -10.670 -10.744 1.00 41.50 80 THR A N 1
ATOM 609 C CA . THR A 1 80 ? 48.590 -11.343 -11.736 1.00 41.50 80 THR A CA 1
ATOM 610 C C . THR A 1 80 ? 50.020 -11.297 -11.226 1.00 41.50 80 THR A C 1
ATOM 612 O O . THR A 1 80 ? 50.588 -10.231 -10.997 1.00 41.50 80 THR A O 1
ATOM 615 N N . GLU A 1 81 ? 50.540 -12.494 -10.984 1.00 49.84 81 GLU A N 1
ATOM 616 C CA . GLU A 1 81 ? 51.916 -12.817 -10.639 1.00 49.84 81 GLU A CA 1
ATOM 617 C C . GLU A 1 81 ? 52.887 -12.435 -11.772 1.00 49.84 81 GLU A C 1
ATOM 619 O O . GLU A 1 81 ? 52.662 -12.806 -12.918 1.00 49.84 81 GLU A O 1
ATOM 624 N N . GLU A 1 82 ? 53.994 -11.763 -11.445 1.00 46.00 82 GLU A N 1
ATOM 625 C CA . GLU A 1 82 ? 55.317 -11.878 -12.091 1.00 46.00 82 GLU A CA 1
ATOM 626 C C . GLU A 1 82 ? 56.296 -11.167 -11.128 1.00 46.00 82 GLU A C 1
ATOM 628 O O . GLU A 1 82 ? 56.029 -10.051 -10.699 1.00 46.00 82 GLU A O 1
ATOM 633 N N . LYS A 1 83 ? 57.388 -11.725 -10.605 1.00 40.91 83 LYS A N 1
ATOM 634 C CA . LYS A 1 83 ? 58.456 -12.492 -11.237 1.00 40.91 83 LYS A CA 1
ATOM 635 C C . LYS A 1 83 ? 59.230 -13.209 -10.121 1.00 40.91 83 LYS A C 1
ATOM 637 O O . LYS A 1 83 ? 59.777 -12.567 -9.226 1.00 40.91 83 LYS A O 1
ATOM 642 N N . ILE A 1 84 ? 59.279 -14.536 -10.177 1.00 53.88 84 ILE A N 1
ATOM 643 C CA . ILE A 1 84 ? 60.267 -15.329 -9.442 1.00 53.88 84 ILE A CA 1
ATOM 644 C C . ILE A 1 84 ? 61.578 -15.170 -10.216 1.00 53.88 84 ILE A C 1
ATOM 646 O O . ILE A 1 84 ? 61.673 -15.642 -11.346 1.00 53.88 84 ILE A O 1
ATOM 650 N N . GLU A 1 85 ? 62.581 -14.512 -9.636 1.00 50.94 85 GLU A N 1
ATOM 651 C CA . GLU A 1 85 ? 63.963 -14.628 -10.105 1.00 50.94 85 GLU A CA 1
ATOM 652 C C . GLU A 1 85 ? 64.790 -15.309 -9.017 1.00 50.94 85 GLU A C 1
ATOM 654 O O . GLU A 1 85 ? 65.009 -14.782 -7.927 1.00 50.94 85 GLU A O 1
ATOM 659 N N . LEU A 1 86 ? 65.168 -16.549 -9.324 1.00 47.69 86 LEU A N 1
ATOM 660 C CA . LEU A 1 86 ? 66.171 -17.316 -8.612 1.00 47.69 86 LEU A CA 1
ATOM 661 C C . LEU A 1 86 ? 67.548 -16.741 -8.949 1.00 47.69 86 LEU A C 1
ATOM 663 O O . LEU A 1 86 ? 67.925 -16.756 -10.115 1.00 47.69 86 LEU A O 1
ATOM 667 N N . GLU A 1 87 ? 68.346 -16.389 -7.945 1.00 50.28 87 GLU A N 1
ATOM 668 C CA . GLU A 1 87 ? 69.801 -16.491 -8.064 1.00 50.28 87 GLU A CA 1
ATOM 669 C C . GLU A 1 87 ? 70.351 -17.253 -6.858 1.00 50.28 87 GLU A C 1
ATOM 671 O O . GLU A 1 87 ? 70.246 -16.847 -5.702 1.00 50.28 87 GLU A O 1
ATOM 676 N N . THR A 1 88 ? 70.876 -18.438 -7.165 1.00 59.56 88 THR A N 1
ATOM 677 C CA . THR A 1 88 ? 71.564 -19.360 -6.266 1.00 59.56 88 THR A CA 1
ATOM 678 C C . THR A 1 88 ? 73.025 -19.385 -6.682 1.00 59.56 88 THR A C 1
ATOM 680 O O . THR A 1 88 ? 73.352 -20.097 -7.617 1.00 59.56 88 THR A O 1
ATOM 683 N N . HIS A 1 89 ? 73.900 -18.664 -5.989 1.00 51.16 89 HIS A N 1
ATOM 684 C CA . HIS A 1 89 ? 75.347 -18.916 -5.948 1.00 51.16 89 HIS A CA 1
ATOM 685 C C . HIS A 1 89 ? 75.822 -18.329 -4.601 1.00 51.16 89 HIS A C 1
ATOM 687 O O . HIS A 1 89 ? 75.627 -17.148 -4.360 1.00 51.16 89 HIS A O 1
ATOM 693 N N . GLY A 1 90 ? 76.330 -19.052 -3.605 1.00 54.75 90 GLY A N 1
ATOM 694 C CA . GLY A 1 90 ? 77.076 -20.300 -3.644 1.00 54.75 90 GLY A CA 1
ATOM 695 C C . GLY A 1 90 ? 78.580 -20.026 -3.632 1.00 54.75 90 GLY A C 1
ATOM 696 O O . GLY A 1 90 ? 79.224 -20.366 -4.618 1.00 54.75 90 GLY A O 1
ATOM 697 N N . LEU A 1 91 ? 79.097 -19.385 -2.569 1.00 44.09 91 LEU A N 1
ATOM 698 C CA . LEU A 1 91 ? 80.378 -19.652 -1.876 1.00 44.09 91 LEU A CA 1
ATOM 699 C C . LEU A 1 91 ? 80.617 -18.641 -0.746 1.00 44.09 91 LEU A C 1
ATOM 701 O O . LEU A 1 91 ? 80.463 -17.427 -0.999 1.00 44.09 91 LEU A O 1
#

Radius of gyration: 26.74 Å; chains: 1; bounding box: 97×31×32 Å